Protein AF-A0A0R1PW02-F1 (afdb_monomer_lite)

Structure (mmCIF, N/CA/C/O backbone):
data_AF-A0A0R1PW02-F1
#
_entry.id   AF-A0A0R1PW02-F1
#
loop_
_atom_site.group_PDB
_atom_site.id
_atom_site.type_symbol
_atom_site.label_atom_id
_atom_site.label_alt_id
_atom_site.label_comp_id
_atom_site.label_asym_id
_atom_site.label_entity_id
_atom_site.label_seq_id
_atom_site.pdbx_PDB_ins_code
_atom_site.Cartn_x
_atom_site.Cartn_y
_atom_site.Cartn_z
_atom_site.occupancy
_atom_site.B_iso_or_equiv
_atom_site.auth_seq_id
_atom_site.auth_comp_id
_atom_site.auth_asym_id
_atom_site.auth_atom_id
_atom_site.pdbx_PDB_model_num
ATOM 1 N N . MET A 1 1 ? -4.414 12.250 11.405 1.00 83.38 1 MET A N 1
ATOM 2 C CA . MET A 1 1 ? -5.134 10.956 11.358 1.00 83.38 1 MET A CA 1
ATOM 3 C C . MET A 1 1 ? -5.233 10.227 12.701 1.00 83.38 1 MET A C 1
ATOM 5 O O . MET A 1 1 ? -6.331 9.805 13.033 1.00 83.38 1 MET A O 1
ATOM 9 N N . LYS A 1 2 ? -4.178 10.141 13.535 1.00 87.75 2 LYS A N 1
ATOM 10 C CA . LYS A 1 2 ? -4.244 9.459 14.855 1.00 87.75 2 LYS A CA 1
ATOM 11 C C . LYS A 1 2 ? -5.375 9.944 15.780 1.00 87.75 2 LYS A C 1
ATOM 13 O O . LYS A 1 2 ? -6.060 9.125 16.381 1.00 87.75 2 LYS A O 1
ATOM 18 N N . VAL A 1 3 ? -5.607 11.259 15.839 1.00 94.88 3 VAL A N 1
ATOM 19 C CA . VAL A 1 3 ? -6.713 11.859 16.615 1.00 94.88 3 VAL A CA 1
ATOM 20 C C . VAL A 1 3 ? -8.081 11.333 16.160 1.00 94.88 3 VAL A C 1
ATOM 22 O O . VAL A 1 3 ? -8.940 11.060 16.992 1.00 94.88 3 VAL A O 1
ATOM 25 N N . LEU A 1 4 ? -8.273 11.142 14.851 1.00 95.50 4 LEU A N 1
ATOM 26 C CA . LEU A 1 4 ? -9.532 10.645 14.294 1.00 95.50 4 LEU A CA 1
ATOM 27 C C . LEU A 1 4 ? -9.726 9.154 14.571 1.00 95.50 4 LEU A C 1
ATOM 29 O O . LEU A 1 4 ? -10.815 8.776 14.983 1.00 95.50 4 LEU A O 1
ATOM 33 N N . GLN A 1 5 ? -8.678 8.336 14.438 1.00 94.31 5 GLN A N 1
ATOM 34 C CA . GLN A 1 5 ? -8.740 6.910 14.792 1.00 94.31 5 GLN A CA 1
ATOM 35 C C . GLN A 1 5 ? -9.125 6.714 16.265 1.00 94.31 5 GLN A C 1
ATOM 37 O O . GLN A 1 5 ? -9.971 5.884 16.570 1.00 94.31 5 GLN A O 1
ATOM 42 N N . LYS A 1 6 ? -8.583 7.536 17.181 1.00 94.50 6 LYS A N 1
ATOM 43 C CA . LYS A 1 6 ? -8.958 7.493 18.605 1.00 94.50 6 LYS A CA 1
ATOM 44 C C . LYS A 1 6 ? -10.427 7.863 18.840 1.00 94.50 6 LYS A C 1
ATOM 46 O O . LYS A 1 6 ? -11.053 7.283 19.715 1.00 94.50 6 LYS A O 1
ATOM 51 N N . LYS A 1 7 ? -10.952 8.848 18.102 1.00 96.81 7 LYS A N 1
ATOM 52 C CA . LYS A 1 7 ? -12.333 9.333 18.260 1.00 96.81 7 LYS A CA 1
ATOM 53 C C . LYS A 1 7 ? -13.372 8.381 17.657 1.00 96.81 7 LYS A C 1
ATOM 55 O O . LYS A 1 7 ? -14.454 8.251 18.210 1.00 96.81 7 LYS A O 1
ATOM 60 N N . TRP A 1 8 ? -13.063 7.790 16.507 1.00 96.25 8 TRP A N 1
ATOM 61 C CA . TRP A 1 8 ? -14.025 7.056 15.677 1.00 96.25 8 TRP A CA 1
ATOM 62 C C . TRP A 1 8 ? -13.743 5.553 15.591 1.00 96.25 8 TRP A C 1
ATOM 64 O O . TRP A 1 8 ? -14.471 4.848 14.905 1.00 96.25 8 TRP A O 1
ATOM 74 N N . HIS A 1 9 ? -12.702 5.073 16.275 1.00 92.44 9 HIS A N 1
ATOM 75 C CA . HIS A 1 9 ? -12.369 3.653 16.418 1.00 92.44 9 HIS A CA 1
ATOM 76 C C . HIS A 1 9 ? -12.218 2.902 15.086 1.00 92.44 9 HIS A C 1
ATOM 78 O O . HIS A 1 9 ? -12.672 1.772 14.945 1.00 92.44 9 HIS A O 1
ATOM 84 N N . PHE A 1 10 ? -11.556 3.527 14.110 1.00 92.50 10 PHE A N 1
ATOM 85 C CA . PHE A 1 10 ? -11.170 2.876 12.856 1.00 92.50 10 PHE A CA 1
ATOM 86 C C . PHE A 1 10 ? -9.657 2.684 12.772 1.00 92.50 10 PHE A C 1
ATOM 88 O O . PHE A 1 10 ? -8.887 3.421 13.397 1.00 92.50 10 PHE A O 1
ATOM 95 N N . THR A 1 11 ? -9.247 1.739 11.929 1.00 94.25 11 THR A N 1
ATOM 96 C CA . THR A 1 11 ? -7.846 1.454 11.610 1.00 94.25 11 THR A CA 1
ATOM 97 C C . THR A 1 11 ? -7.533 1.896 10.185 1.00 94.25 11 THR A C 1
ATOM 99 O O . THR A 1 11 ? -8.335 1.688 9.276 1.00 94.25 11 THR A O 1
ATOM 102 N N . ILE A 1 12 ? -6.364 2.505 9.976 1.00 94.75 12 ILE A N 1
ATOM 103 C CA . ILE A 1 12 ? -5.837 2.830 8.645 1.00 94.75 12 ILE A CA 1
ATOM 104 C C . ILE A 1 12 ? -4.840 1.752 8.216 1.00 94.75 12 ILE A C 1
ATOM 106 O O . ILE A 1 12 ? -3.858 1.502 8.909 1.00 94.75 12 ILE A O 1
ATOM 110 N N . ILE A 1 13 ? -5.066 1.182 7.034 1.00 96.00 13 ILE A N 1
ATOM 111 C CA . ILE A 1 13 ? -4.090 0.371 6.299 1.00 96.00 13 ILE A CA 1
ATOM 112 C C . ILE A 1 13 ? -3.337 1.327 5.361 1.00 96.00 13 ILE A C 1
ATOM 114 O O . ILE A 1 13 ? -3.851 1.703 4.308 1.00 96.00 13 ILE A O 1
ATOM 118 N N . ASP A 1 14 ? -2.150 1.779 5.773 1.00 95.50 14 ASP A N 1
ATOM 119 C CA . ASP A 1 14 ? -1.340 2.758 5.029 1.00 95.50 14 ASP A CA 1
ATOM 120 C C . ASP A 1 14 ? -0.281 2.063 4.162 1.00 95.50 14 ASP A C 1
ATOM 122 O O . ASP A 1 14 ? 0.898 2.001 4.506 1.00 95.50 14 ASP A O 1
ATOM 126 N N . LEU A 1 15 ? -0.711 1.544 3.009 1.00 96.19 15 LEU A N 1
ATOM 127 C CA . LEU A 1 15 ? 0.193 0.919 2.034 1.00 96.19 15 LEU A CA 1
ATOM 128 C C . LEU A 1 15 ? 1.136 1.922 1.363 1.00 96.19 15 LEU A C 1
ATOM 130 O O . LEU A 1 15 ? 2.184 1.537 0.855 1.00 96.19 15 LEU A O 1
ATOM 134 N N . TRP A 1 16 ? 0.775 3.207 1.347 1.00 92.75 16 TRP A N 1
ATOM 135 C CA . TRP A 1 16 ? 1.585 4.243 0.716 1.00 92.75 16 TRP A CA 1
ATOM 136 C C . TRP A 1 16 ? 2.867 4.514 1.506 1.00 92.75 16 TRP A C 1
ATOM 138 O O . TRP A 1 16 ? 3.937 4.687 0.923 1.00 92.75 16 TRP A O 1
ATOM 148 N N . GLN A 1 17 ? 2.780 4.542 2.838 1.00 94.12 17 GLN A N 1
ATOM 149 C CA . GLN A 1 17 ? 3.945 4.693 3.713 1.00 94.12 17 GLN A CA 1
ATOM 150 C C . GLN A 1 17 ? 4.602 3.366 4.106 1.00 94.12 17 GLN A C 1
ATOM 152 O O . GLN A 1 17 ? 5.656 3.394 4.743 1.00 94.12 17 GLN A O 1
ATOM 157 N N . ASP A 1 18 ? 4.043 2.232 3.685 1.00 97.12 18 ASP A N 1
ATOM 158 C CA . ASP A 1 18 ? 4.568 0.909 3.998 1.00 97.12 18 ASP A CA 1
ATOM 159 C C . ASP A 1 18 ? 5.986 0.705 3.409 1.00 97.12 18 ASP A C 1
ATOM 161 O O . ASP A 1 18 ? 6.200 0.845 2.196 1.00 97.12 18 ASP A O 1
ATOM 165 N N . PRO A 1 19 ? 6.996 0.396 4.247 1.00 97.62 19 PRO A N 1
ATOM 166 C CA . PRO A 1 19 ? 8.376 0.260 3.794 1.00 97.62 19 PRO A CA 1
ATOM 167 C C . PRO A 1 19 ? 8.590 -0.953 2.879 1.00 97.62 19 PRO A C 1
ATOM 169 O O . PRO A 1 19 ? 9.466 -0.890 2.014 1.00 97.62 19 PRO A O 1
ATOM 172 N N . VAL A 1 20 ? 7.798 -2.020 3.033 1.00 97.62 20 VAL A N 1
ATOM 173 C CA . VAL A 1 20 ? 7.843 -3.212 2.176 1.00 97.62 20 VAL A CA 1
ATOM 174 C C . VAL A 1 20 ? 7.284 -2.869 0.802 1.00 97.62 20 VAL A C 1
ATOM 176 O O . VAL A 1 20 ? 7.970 -3.088 -0.192 1.00 97.62 20 VAL A O 1
ATOM 179 N N . VAL A 1 21 ? 6.111 -2.225 0.731 1.00 97.81 21 VAL A N 1
ATOM 180 C CA . VAL A 1 21 ? 5.529 -1.768 -0.549 1.00 97.81 21 VAL A CA 1
ATOM 181 C C . VAL A 1 21 ? 6.505 -0.849 -1.290 1.00 97.81 21 VAL A C 1
ATOM 183 O O . VAL A 1 21 ? 6.756 -1.035 -2.482 1.00 97.81 21 VAL A O 1
ATOM 186 N N . LYS A 1 22 ? 7.129 0.109 -0.588 1.00 97.38 22 LYS A N 1
ATOM 187 C CA . LYS A 1 22 ? 8.139 1.002 -1.183 1.00 97.38 22 LYS A CA 1
ATOM 188 C C . LYS A 1 22 ? 9.377 0.255 -1.678 1.00 97.38 2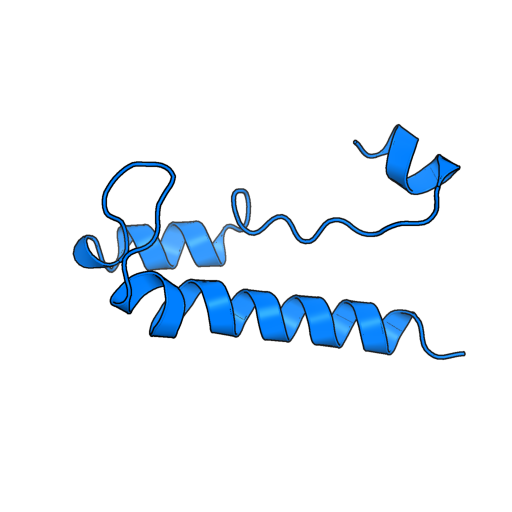2 LYS A C 1
ATOM 190 O O . LYS A 1 22 ? 9.928 0.623 -2.713 1.00 97.38 22 LYS A O 1
ATOM 195 N N . ALA A 1 23 ? 9.860 -0.743 -0.940 1.00 98.12 23 ALA A N 1
ATOM 196 C CA . ALA A 1 23 ? 11.008 -1.542 -1.359 1.00 98.12 23 ALA A CA 1
ATOM 197 C C . ALA A 1 23 ? 10.689 -2.373 -2.611 1.00 98.12 23 ALA A C 1
ATOM 199 O O . ALA A 1 23 ? 11.448 -2.313 -3.576 1.00 98.12 23 ALA A O 1
ATOM 200 N N . GLU A 1 24 ? 9.542 -3.049 -2.629 1.00 97.94 24 GLU A N 1
ATOM 201 C CA . GLU A 1 24 ? 9.084 -3.867 -3.756 1.00 97.94 24 GLU A CA 1
ATOM 202 C C . GLU A 1 24 ? 8.842 -3.034 -5.022 1.00 97.94 24 GLU A C 1
ATOM 204 O O . GLU A 1 24 ? 9.331 -3.386 -6.094 1.00 97.94 24 GLU A O 1
ATOM 209 N N . ASN A 1 25 ? 8.178 -1.877 -4.906 1.00 97.38 25 ASN A N 1
ATOM 210 C CA . ASN A 1 25 ? 7.975 -0.972 -6.044 1.00 97.38 25 ASN A CA 1
ATOM 211 C C . ASN A 1 25 ? 9.312 -0.467 -6.620 1.00 97.38 25 ASN A C 1
ATOM 213 O O . ASN A 1 25 ? 9.452 -0.355 -7.835 1.00 97.38 25 ASN A O 1
ATOM 217 N N . ARG A 1 26 ? 10.318 -0.191 -5.772 1.00 96.62 26 ARG A N 1
ATOM 218 C CA . ARG A 1 26 ? 11.667 0.193 -6.236 1.00 96.62 26 ARG A CA 1
ATOM 219 C C . ARG A 1 26 ? 12.394 -0.956 -6.931 1.00 96.62 26 ARG A C 1
ATOM 221 O O . ARG A 1 26 ? 13.114 -0.712 -7.894 1.00 96.62 26 ARG A O 1
ATOM 228 N N . ALA A 1 27 ? 12.219 -2.184 -6.448 1.00 97.88 27 ALA A N 1
ATOM 229 C CA . ALA A 1 27 ? 12.815 -3.375 -7.048 1.00 97.88 27 ALA A CA 1
ATOM 230 C C . ALA A 1 27 ? 12.147 -3.762 -8.381 1.00 97.88 27 ALA A C 1
ATOM 232 O O . ALA A 1 27 ? 12.775 -4.407 -9.218 1.00 97.88 27 ALA A O 1
ATOM 233 N N . GLN A 1 28 ? 10.893 -3.352 -8.596 1.00 97.25 28 GLN A N 1
ATOM 234 C CA . GLN A 1 28 ? 10.097 -3.686 -9.776 1.00 97.25 28 GLN A CA 1
ATOM 235 C C . GLN A 1 28 ? 9.542 -2.413 -10.445 1.00 97.25 28 GLN A C 1
ATOM 237 O O . GLN A 1 28 ? 8.359 -2.119 -10.294 1.00 97.25 28 GLN A O 1
ATOM 242 N N . PRO A 1 29 ? 10.336 -1.667 -11.241 1.00 95.25 29 PRO A N 1
ATOM 243 C CA . PRO A 1 29 ? 9.900 -0.387 -11.817 1.00 95.25 29 PRO A CA 1
ATOM 244 C C . PRO A 1 29 ? 8.619 -0.457 -12.666 1.00 95.25 29 PRO A C 1
ATOM 246 O O . PRO A 1 29 ? 7.862 0.503 -12.717 1.00 95.25 29 PRO A O 1
ATOM 249 N N . LEU A 1 30 ? 8.330 -1.607 -13.291 1.00 98.06 30 LEU A N 1
ATO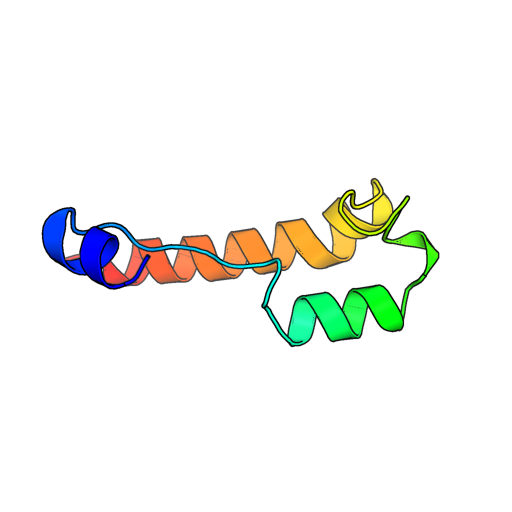M 250 C CA . LEU A 1 30 ? 7.097 -1.835 -14.064 1.00 98.06 30 LEU A CA 1
ATOM 251 C C . LEU A 1 30 ? 5.847 -2.054 -13.189 1.00 98.06 30 LEU A C 1
ATOM 253 O O . LEU A 1 30 ? 4.743 -2.229 -13.711 1.00 98.06 30 LEU A O 1
ATOM 257 N N . ALA A 1 31 ? 5.994 -2.103 -11.865 1.00 98.12 31 ALA A N 1
ATOM 258 C CA . ALA A 1 31 ? 4.886 -2.247 -10.930 1.00 98.12 31 ALA A CA 1
ATOM 259 C C . ALA A 1 31 ? 4.083 -0.950 -10.747 1.00 98.12 31 ALA A C 1
ATOM 261 O O . ALA A 1 31 ? 2.954 -1.022 -10.270 1.00 98.12 31 ALA A O 1
ATOM 262 N N . MET A 1 32 ? 4.623 0.202 -11.150 1.00 98.19 32 MET A N 1
ATOM 263 C CA . MET A 1 32 ? 3.994 1.518 -11.018 1.00 98.19 32 MET A CA 1
ATOM 264 C C . MET A 1 32 ? 3.940 2.220 -12.383 1.00 98.19 32 MET A C 1
ATOM 266 O O . MET A 1 32 ? 4.885 2.131 -13.161 1.00 98.19 32 MET A O 1
ATOM 270 N N . VAL A 1 33 ? 2.820 2.878 -12.694 1.00 97.81 33 VAL A N 1
ATOM 271 C CA . VAL A 1 33 ? 2.666 3.719 -13.900 1.00 97.81 33 VAL A CA 1
ATOM 272 C C . VAL A 1 33 ? 3.280 5.097 -13.664 1.00 97.81 33 VAL A C 1
ATOM 274 O O . VAL A 1 33 ? 3.947 5.648 -14.534 1.00 97.81 33 VAL A O 1
ATOM 277 N N . ASP A 1 34 ? 3.041 5.631 -12.474 1.00 96.12 34 ASP A N 1
ATOM 278 C CA . ASP A 1 34 ? 3.517 6.915 -11.982 1.00 96.12 34 ASP A CA 1
ATOM 279 C C . ASP A 1 34 ? 3.767 6.803 -10.469 1.00 96.12 34 ASP A C 1
ATOM 281 O O . ASP A 1 34 ? 3.923 5.704 -9.933 1.00 96.12 34 ASP A O 1
ATOM 285 N N . ASP A 1 35 ? 3.846 7.923 -9.761 1.00 93.44 35 ASP A N 1
ATOM 286 C CA . ASP A 1 35 ? 4.109 7.915 -8.328 1.00 93.44 35 ASP A CA 1
ATOM 287 C C . ASP A 1 35 ? 2.927 7.425 -7.477 1.00 93.44 35 ASP A C 1
ATOM 289 O O . ASP A 1 35 ? 3.154 7.082 -6.324 1.00 93.44 35 ASP A O 1
ATOM 293 N N . ALA A 1 36 ? 1.706 7.308 -8.007 1.00 94.69 36 ALA A N 1
ATOM 294 C CA . ALA A 1 36 ? 0.514 6.964 -7.228 1.00 94.69 36 ALA A CA 1
ATOM 295 C C . ALA A 1 36 ? -0.196 5.678 -7.686 1.00 94.69 36 ALA A C 1
ATOM 297 O O . ALA A 1 36 ? -0.877 5.040 -6.879 1.00 94.69 36 ALA A O 1
ATOM 298 N N . HIS A 1 37 ? -0.049 5.273 -8.949 1.00 97.44 37 HIS A N 1
ATOM 299 C CA . HIS A 1 37 ? -0.869 4.234 -9.571 1.00 97.44 37 HIS A CA 1
ATOM 300 C C . HIS A 1 37 ? -0.083 2.942 -9.839 1.00 97.44 37 HIS A C 1
ATOM 302 O O . HIS A 1 37 ? 0.767 2.901 -10.736 1.00 97.44 37 HIS A O 1
ATOM 308 N N . PRO A 1 38 ? -0.398 1.839 -9.136 1.00 98.06 38 PRO A N 1
ATOM 309 C CA . PRO A 1 38 ? 0.155 0.532 -9.457 1.00 98.06 38 PRO A CA 1
ATOM 310 C C . PRO A 1 38 ? -0.369 0.037 -10.803 1.00 98.06 38 PRO A C 1
ATOM 312 O O . PRO A 1 38 ? -1.554 0.153 -11.122 1.00 98.06 38 PRO A O 1
ATOM 315 N N . THR A 1 39 ? 0.497 -0.592 -11.591 1.00 98.69 39 THR A N 1
ATOM 316 C CA . THR A 1 39 ? 0.067 -1.348 -12.769 1.00 98.69 39 THR A CA 1
ATOM 317 C C . THR A 1 39 ? -0.676 -2.615 -12.343 1.00 98.69 39 THR A C 1
ATOM 319 O O . THR A 1 39 ? -0.686 -3.012 -11.175 1.00 98.69 39 THR A O 1
ATOM 322 N N . ARG A 1 40 ? -1.236 -3.352 -13.310 1.00 98.56 40 ARG A N 1
ATOM 323 C CA . ARG A 1 40 ? -1.762 -4.704 -13.056 1.00 98.56 40 ARG A CA 1
ATOM 324 C C . ARG A 1 40 ? -0.718 -5.625 -12.407 1.00 98.56 40 ARG A C 1
ATOM 326 O O . ARG A 1 40 ? -1.086 -6.448 -11.571 1.00 98.56 40 ARG A O 1
ATOM 333 N N . LEU A 1 41 ? 0.556 -5.496 -12.790 1.00 98.38 41 LEU A N 1
ATOM 334 C CA . LEU A 1 41 ? 1.660 -6.244 -12.184 1.00 98.38 41 LEU A CA 1
ATOM 335 C C . LEU A 1 41 ? 1.829 -5.852 -10.710 1.00 98.38 41 LEU A C 1
ATOM 337 O O . LEU A 1 41 ? 1.847 -6.733 -9.851 1.00 98.38 41 LEU A O 1
ATOM 341 N N . GLY A 1 42 ? 1.875 -4.547 -10.421 1.00 98.31 42 GLY A N 1
ATOM 342 C CA . GLY A 1 42 ? 2.002 -4.026 -9.059 1.00 98.31 42 GLY A CA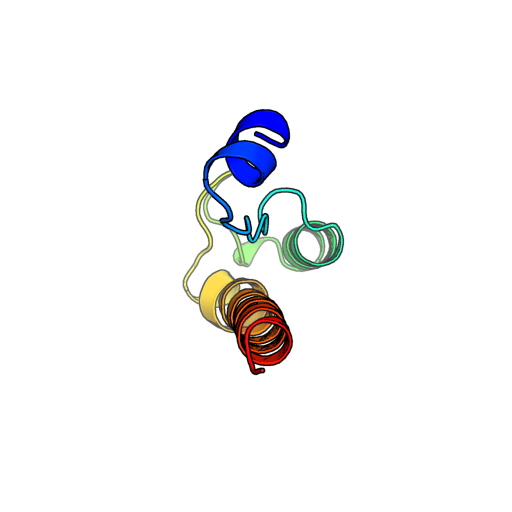 1
ATOM 343 C C . GLY A 1 42 ? 0.841 -4.429 -8.157 1.00 98.31 42 GLY A C 1
ATOM 344 O O . GLY A 1 42 ? 1.067 -4.915 -7.049 1.00 98.31 42 GLY A O 1
ATOM 345 N N . TYR A 1 43 ? -0.400 -4.333 -8.641 1.00 98.50 43 TYR A N 1
ATOM 346 C CA . TYR A 1 43 ? -1.560 -4.818 -7.891 1.00 98.50 43 TYR A CA 1
ATOM 347 C C . TYR A 1 43 ? -1.473 -6.312 -7.602 1.00 98.50 43 TYR A C 1
ATOM 349 O O . TYR A 1 43 ? -1.611 -6.723 -6.451 1.00 98.50 43 TYR A O 1
ATOM 357 N N . ARG A 1 44 ? -1.207 -7.129 -8.626 1.00 98.56 44 ARG A N 1
ATOM 358 C CA . ARG A 1 44 ? -1.194 -8.588 -8.490 1.00 98.56 44 ARG A CA 1
ATOM 359 C C . ARG A 1 44 ? -0.130 -9.075 -7.507 1.00 98.56 44 ARG A C 1
ATOM 361 O O . ARG A 1 44 ? -0.425 -9.968 -6.717 1.00 98.56 44 ARG A O 1
ATOM 368 N N . ASN A 1 45 ? 1.077 -8.519 -7.583 1.00 98.19 45 ASN A N 1
ATOM 369 C CA . ASN A 1 45 ? 2.242 -9.094 -6.914 1.00 98.19 45 ASN A CA 1
ATOM 370 C C . ASN A 1 45 ? 2.636 -8.369 -5.623 1.00 98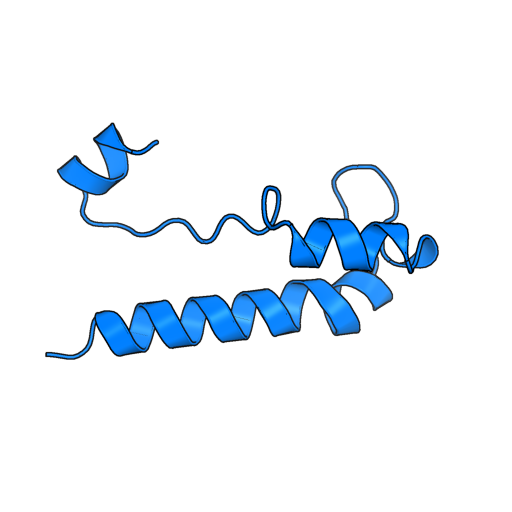.19 45 ASN A C 1
ATOM 372 O O . ASN A 1 45 ? 3.269 -8.987 -4.777 1.00 98.19 45 ASN A O 1
ATOM 376 N N . ILE A 1 46 ? 2.271 -7.093 -5.461 1.00 98.31 46 ILE A N 1
ATOM 377 C CA . ILE A 1 46 ? 2.750 -6.260 -4.349 1.00 98.31 46 ILE A CA 1
ATOM 378 C C . ILE A 1 46 ? 1.565 -5.747 -3.530 1.00 98.31 46 ILE A C 1
ATOM 380 O O . ILE A 1 46 ? 1.353 -6.168 -2.393 1.00 98.31 46 ILE A O 1
ATOM 384 N N . TRP A 1 47 ? 0.738 -4.881 -4.117 1.00 98.19 47 TRP A N 1
ATOM 385 C CA . TRP A 1 47 ? -0.249 -4.111 -3.359 1.00 98.19 47 TRP A CA 1
ATOM 386 C C . TRP A 1 47 ? -1.392 -4.971 -2.820 1.00 98.19 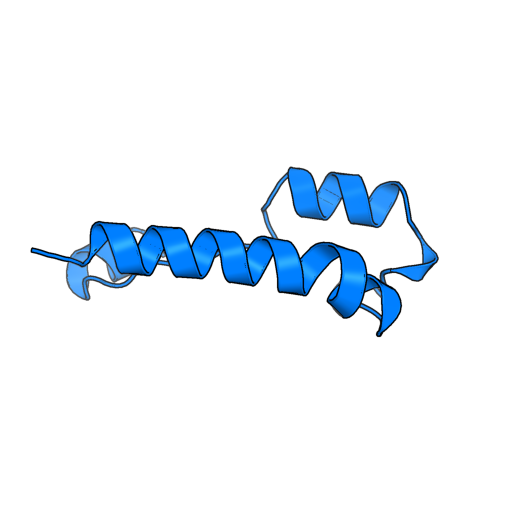47 TRP A C 1
ATOM 388 O O . TRP A 1 47 ? -1.702 -4.902 -1.633 1.00 98.19 47 TRP A O 1
ATOM 398 N N . THR A 1 48 ? -2.026 -5.802 -3.654 1.00 98.38 48 THR A N 1
ATOM 399 C CA . THR A 1 48 ? -3.172 -6.617 -3.219 1.00 98.38 48 THR A CA 1
ATOM 400 C C . THR A 1 48 ? -2.786 -7.704 -2.207 1.00 98.38 48 THR A C 1
ATOM 402 O O . THR A 1 48 ? -3.537 -7.881 -1.245 1.00 98.38 48 THR A O 1
ATOM 405 N N . PRO A 1 49 ? -1.661 -8.436 -2.354 1.00 98.38 49 PRO A N 1
ATOM 406 C CA . PRO A 1 49 ? -1.223 -9.386 -1.331 1.00 98.38 49 PRO A CA 1
ATOM 407 C C . PRO A 1 49 ? -0.970 -8.732 0.034 1.00 98.38 49 PRO A C 1
ATOM 409 O O . PRO A 1 49 ? -1.496 -9.217 1.036 1.00 98.38 49 PRO A O 1
ATOM 412 N N . ILE A 1 50 ? -0.244 -7.608 0.072 1.00 98.19 50 ILE A N 1
ATOM 413 C CA . ILE A 1 50 ? 0.075 -6.902 1.324 1.00 98.19 50 ILE A CA 1
ATOM 414 C C . ILE A 1 50 ? -1.193 -6.305 1.944 1.00 98.19 50 ILE A C 1
ATOM 416 O O . ILE A 1 50 ? -1.431 -6.482 3.138 1.00 98.19 50 ILE A O 1
ATOM 420 N N . PHE A 1 51 ? -2.063 -5.693 1.131 1.00 98.44 51 PHE A N 1
ATOM 421 C CA . PHE A 1 51 ? -3.381 -5.231 1.571 1.00 98.44 51 PHE A CA 1
ATOM 422 C C . PHE A 1 51 ? -4.177 -6.349 2.247 1.00 98.44 51 PHE A C 1
ATOM 424 O O . PHE A 1 51 ? -4.689 -6.168 3.348 1.00 98.44 51 PHE A O 1
ATOM 431 N N . ARG A 1 52 ? -4.282 -7.515 1.593 1.00 98.38 52 ARG A N 1
ATOM 432 C CA . ARG A 1 52 ? -5.059 -8.649 2.103 1.00 98.38 52 ARG A CA 1
ATOM 433 C C . ARG A 1 52 ? -4.507 -9.138 3.436 1.00 98.38 52 ARG A C 1
ATOM 435 O O . ARG A 1 52 ? -5.298 -9.434 4.328 1.00 98.38 52 ARG A O 1
ATOM 442 N N . GLN A 1 53 ? -3.185 -9.211 3.568 1.00 97.94 53 GLN A N 1
ATOM 443 C CA . GLN A 1 53 ? -2.541 -9.599 4.819 1.00 97.94 53 GLN A CA 1
ATOM 444 C C . GLN A 1 53 ? -2.899 -8.618 5.942 1.00 97.94 53 GLN A C 1
ATOM 446 O O . GLN A 1 53 ? -3.458 -9.034 6.953 1.00 97.94 53 GLN A O 1
ATOM 451 N N . GLN A 1 54 ? -2.683 -7.316 5.728 1.00 97.50 54 GLN A N 1
ATOM 452 C CA . GLN A 1 54 ? -2.988 -6.295 6.735 1.00 97.50 54 GLN A CA 1
ATOM 453 C C . GLN A 1 54 ? -4.481 -6.250 7.082 1.00 97.50 54 GLN A C 1
ATOM 455 O O . GLN A 1 54 ? -4.834 -6.157 8.254 1.00 97.5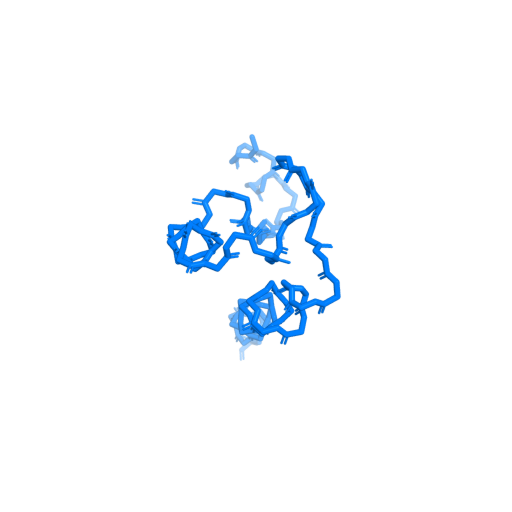0 54 GLN A O 1
ATOM 460 N N . LEU A 1 55 ? -5.369 -6.384 6.092 1.00 97.50 55 LEU A N 1
ATOM 461 C CA . LEU A 1 55 ? -6.811 -6.468 6.327 1.00 97.50 55 LEU A CA 1
ATOM 462 C C . LEU A 1 55 ? -7.172 -7.690 7.177 1.00 97.50 55 LEU A C 1
ATOM 464 O O . LEU A 1 55 ? -7.961 -7.573 8.108 1.00 97.50 55 LEU A O 1
ATOM 468 N N . THR A 1 56 ? -6.579 -8.848 6.886 1.00 97.62 56 THR A N 1
ATOM 469 C CA . THR A 1 56 ? -6.801 -10.075 7.666 1.00 97.62 56 THR A CA 1
ATOM 470 C C . THR A 1 56 ? -6.356 -9.889 9.116 1.00 97.62 56 THR A C 1
ATOM 472 O O . THR A 1 56 ? -7.058 -10.310 10.031 1.00 97.62 56 THR A O 1
ATOM 475 N N . ASP A 1 57 ? -5.224 -9.221 9.342 1.00 96.12 57 ASP A N 1
ATOM 476 C CA . ASP A 1 57 ? -4.721 -8.949 10.689 1.00 96.12 57 ASP A CA 1
ATOM 477 C C . ASP A 1 57 ? -5.619 -7.968 11.456 1.00 96.12 57 ASP A C 1
ATOM 479 O O . ASP A 1 57 ? -5.892 -8.194 12.634 1.00 96.12 57 ASP A O 1
ATOM 483 N N . VAL A 1 58 ? -6.140 -6.932 10.788 1.00 95.25 58 VAL A N 1
ATOM 484 C CA . VAL A 1 58 ? -7.128 -6.007 11.373 1.00 95.25 58 VAL A CA 1
ATOM 485 C C . VAL A 1 58 ? -8.406 -6.744 11.769 1.00 95.25 58 VAL A C 1
ATOM 487 O O . VAL A 1 58 ? -8.923 -6.527 12.865 1.00 95.25 58 VAL A O 1
ATOM 490 N N . LEU A 1 59 ? -8.908 -7.630 10.906 1.00 94.44 59 LEU A N 1
ATOM 491 C CA . LEU A 1 59 ? -10.111 -8.412 11.191 1.00 94.44 59 LEU A CA 1
ATOM 492 C C . LEU A 1 59 ? -9.892 -9.366 12.371 1.00 94.44 59 LEU A C 1
ATOM 494 O O . LEU A 1 59 ? -10.723 -9.383 13.270 1.00 94.44 59 LEU A O 1
ATOM 498 N N . ARG A 1 60 ? -8.746 -10.058 12.440 1.00 94.69 60 ARG A N 1
ATOM 499 C CA . ARG A 1 60 ? -8.399 -10.943 13.568 1.00 94.69 60 ARG A CA 1
ATOM 500 C C . ARG A 1 60 ? -8.318 -10.197 14.902 1.00 94.69 60 ARG A C 1
ATOM 502 O O . ARG A 1 60 ? -8.742 -10.713 15.922 1.00 94.69 60 ARG A O 1
ATOM 509 N N . GLN A 1 61 ? -7.777 -8.979 14.907 1.00 86.12 61 GLN A N 1
ATOM 510 C CA . GLN A 1 61 ? -7.704 -8.137 16.113 1.00 86.12 61 GLN A CA 1
ATOM 511 C C . GLN A 1 61 ? -9.069 -7.586 16.551 1.00 86.12 61 GLN A C 1
ATOM 513 O O . GLN A 1 61 ? -9.188 -7.066 17.657 1.00 86.12 61 GLN A O 1
ATOM 518 N N . SER A 1 62 ? -10.067 -7.652 15.669 1.00 78.81 62 SER A N 1
ATOM 519 C CA . SER A 1 62 ? -11.433 -7.194 15.929 1.00 78.81 62 SER A CA 1
ATOM 520 C C . SER A 1 62 ? -12.355 -8.326 16.400 1.00 78.81 62 SER A C 1
ATOM 522 O O . SER A 1 62 ? -13.512 -8.059 16.721 1.00 78.81 62 SER A O 1
ATOM 524 N N . GLU A 1 63 ? -11.872 -9.574 16.422 1.00 71.69 63 GLU A N 1
ATOM 525 C CA . GLU A 1 63 ? -12.596 -10.711 16.994 1.00 71.69 63 GLU A CA 1
ATOM 526 C C . GLU A 1 63 ? -12.561 -10.630 18.537 1.00 71.69 63 GLU A C 1
ATOM 528 O O . GLU A 1 63 ? -11.514 -10.292 19.097 1.00 71.69 63 GLU A O 1
ATOM 533 N N . PRO A 1 64 ? -13.696 -10.865 19.224 1.00 58.03 64 PRO A N 1
ATOM 534 C CA . PRO A 1 64 ? -13.786 -10.816 20.685 1.00 58.03 64 PRO A CA 1
ATOM 535 C C . PRO A 1 64 ? -13.050 -11.959 21.396 1.00 58.03 64 PRO A C 1
ATOM 537 O O . PRO A 1 64 ? -12.959 -13.071 20.827 1.00 58.03 64 PRO A O 1
#

pLDDT: mean 94.92, std 6.6, range [58.03, 98.69]

Organism: NCBI:txid1423769

Radius of gyration: 13.86 Å; chains: 1; bounding box: 27×23×35 Å

Sequence (64 aa):
MKVLQKKWHFTIIDLWQDPVVKAENRAQPLAMVDDAHPTRLGYRNIWTPIFRQQLTDVLRQSEP

Foldseek 3Di:
DVVVCVVPVDDDPCLLPDPQLVVVCVVPVQQAPDSPHGDPNVCVPRVVVSVVVVVVVVVVVVDD

Secondary structure (DSSP, 8-state):
-HHHHHHH------TTT-HHHHHHHHH-GGGBSSSS-B-HHHIIIIIHHHHHHHHHHHHHHT--